Protein AF-A0A1I3X9U1-F1 (afdb_monomer)

Structure (mmCIF, N/CA/C/O backbone):
data_AF-A0A1I3X9U1-F1
#
_entry.id   AF-A0A1I3X9U1-F1
#
loop_
_atom_site.group_PDB
_atom_site.id
_atom_site.type_symbol
_atom_site.label_atom_id
_atom_site.label_alt_id
_atom_site.label_comp_id
_atom_site.label_asym_id
_atom_site.label_entity_id
_atom_site.label_seq_id
_atom_site.pdbx_PDB_ins_code
_atom_site.Cartn_x
_atom_site.Cartn_y
_atom_site.Cartn_z
_atom_site.occupancy
_atom_site.B_iso_or_equiv
_atom_site.auth_seq_id
_atom_site.auth_comp_id
_atom_site.auth_asym_id
_atom_site.auth_atom_id
_atom_site.pdbx_PDB_model_num
ATOM 1 N N . MET A 1 1 ? 31.906 19.344 -0.072 1.00 48.50 1 MET A N 1
ATOM 2 C CA . MET A 1 1 ? 30.778 18.986 -0.961 1.00 48.50 1 MET A CA 1
ATOM 3 C C . MET A 1 1 ? 29.574 18.675 -0.089 1.00 48.50 1 MET A C 1
ATOM 5 O O . MET A 1 1 ? 29.561 17.632 0.554 1.00 48.50 1 MET A O 1
ATOM 9 N N . ALA A 1 2 ? 28.620 19.599 0.026 1.00 51.00 2 ALA A N 1
ATOM 10 C CA . ALA A 1 2 ? 27.393 19.338 0.770 1.00 51.00 2 ALA A CA 1
ATOM 11 C C . ALA A 1 2 ? 26.599 18.269 0.010 1.00 51.00 2 ALA A C 1
ATOM 13 O O . ALA A 1 2 ? 26.186 18.492 -1.126 1.00 51.00 2 ALA A O 1
ATOM 14 N N . ARG A 1 3 ? 26.427 17.085 0.610 1.00 56.59 3 ARG A N 1
ATOM 15 C CA . ARG A 1 3 ? 25.404 16.144 0.152 1.00 56.59 3 ARG A CA 1
ATOM 16 C C . ARG A 1 3 ? 24.088 16.841 0.449 1.00 56.59 3 ARG A C 1
ATOM 18 O O . ARG A 1 3 ? 23.709 16.909 1.613 1.00 56.59 3 ARG A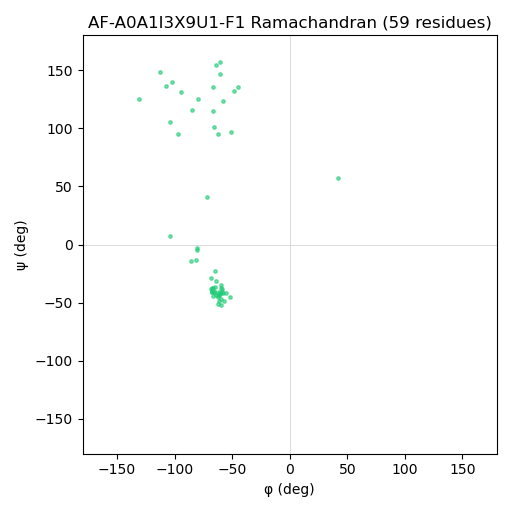 O 1
ATOM 25 N N . THR A 1 4 ? 23.465 17.431 -0.566 1.00 59.34 4 THR A N 1
ATOM 26 C CA . THR A 1 4 ? 22.102 17.954 -0.485 1.00 59.34 4 THR A CA 1
ATOM 27 C C . THR A 1 4 ? 21.233 16.836 0.075 1.00 59.34 4 THR A C 1
ATOM 29 O O . THR A 1 4 ? 20.878 15.896 -0.636 1.00 59.34 4 THR A O 1
ATOM 32 N N . GLY A 1 5 ? 20.991 16.872 1.387 1.00 64.00 5 GLY A N 1
ATOM 33 C CA . GLY A 1 5 ? 20.068 15.963 2.037 1.00 64.00 5 GLY A CA 1
ATOM 34 C C . GLY A 1 5 ? 18.732 16.159 1.346 1.00 64.00 5 GLY A C 1
ATOM 35 O O . GLY A 1 5 ? 18.265 17.293 1.230 1.00 64.00 5 GLY A O 1
ATOM 36 N N . ARG A 1 6 ? 18.164 15.073 0.815 1.00 68.06 6 ARG A N 1
ATOM 37 C CA . ARG A 1 6 ? 16.814 15.089 0.250 1.00 68.06 6 ARG A CA 1
ATOM 38 C C . ARG A 1 6 ? 15.901 15.784 1.276 1.00 68.06 6 ARG A C 1
ATOM 40 O O . ARG A 1 6 ? 16.014 15.443 2.458 1.00 68.06 6 ARG A O 1
ATOM 47 N N . PRO A 1 7 ? 15.056 16.750 0.864 1.00 65.69 7 PRO A N 1
ATOM 48 C CA . PRO A 1 7 ? 14.075 17.360 1.756 1.00 65.69 7 PRO A CA 1
ATOM 49 C C . PRO A 1 7 ? 13.389 16.261 2.565 1.00 65.69 7 PRO A C 1
ATOM 51 O O . PRO A 1 7 ? 13.075 15.213 1.995 1.00 65.69 7 PRO A O 1
ATOM 54 N N . LYS A 1 8 ? 13.221 16.452 3.878 1.00 62.06 8 LYS A N 1
ATOM 55 C CA . LYS A 1 8 ? 12.524 15.478 4.722 1.00 62.06 8 LYS A CA 1
ATOM 56 C C . LYS A 1 8 ? 11.090 15.372 4.212 1.00 62.06 8 LYS A C 1
ATOM 58 O O . LYS A 1 8 ? 10.257 16.214 4.511 1.00 62.06 8 LYS A O 1
ATOM 63 N N . THR A 1 9 ? 10.832 14.393 3.358 1.00 66.81 9 THR A N 1
ATOM 64 C CA . THR A 1 9 ? 9.477 13.969 3.043 1.00 66.81 9 THR A CA 1
ATOM 65 C C . THR A 1 9 ? 9.060 13.078 4.202 1.00 66.81 9 THR A C 1
ATOM 67 O O . THR A 1 9 ? 9.772 12.116 4.493 1.00 66.81 9 THR A O 1
ATOM 70 N N . ASP A 1 10 ? 7.939 13.381 4.856 1.00 73.00 10 ASP A N 1
ATOM 71 C CA . ASP A 1 10 ? 7.374 12.596 5.968 1.00 73.00 10 ASP A CA 1
ATOM 72 C C . ASP A 1 10 ? 6.778 11.258 5.489 1.00 73.00 10 ASP A C 1
ATOM 74 O O . ASP A 1 10 ? 5.708 10.819 5.897 1.00 73.00 10 ASP A O 1
ATOM 78 N N . THR A 1 11 ? 7.467 10.597 4.562 1.00 75.69 11 THR A N 1
ATOM 79 C CA . THR A 1 11 ? 7.097 9.304 4.008 1.00 75.69 11 THR A CA 1
ATOM 80 C C . THR A 1 11 ? 8.309 8.394 4.057 1.00 75.69 11 THR A C 1
ATOM 82 O O . THR A 1 11 ? 9.356 8.710 3.484 1.00 75.69 11 THR A O 1
ATOM 85 N N . SER A 1 12 ? 8.147 7.235 4.682 1.00 79.50 12 SER A N 1
ATOM 86 C CA . SER A 1 12 ? 9.167 6.190 4.711 1.00 79.50 12 SER A CA 1
ATOM 87 C C . SER A 1 12 ? 8.814 5.085 3.709 1.00 79.50 12 SER A C 1
ATOM 89 O O . SER A 1 12 ? 7.639 4.729 3.588 1.00 79.50 12 SER A O 1
ATOM 91 N N . PRO A 1 13 ? 9.792 4.527 2.972 1.00 79.56 13 PRO A N 1
ATOM 92 C CA . PRO A 1 13 ? 9.543 3.396 2.090 1.00 79.56 13 PRO A CA 1
ATOM 93 C C . PRO A 1 13 ? 9.183 2.154 2.909 1.00 79.56 13 PRO A C 1
ATOM 95 O O . PRO A 1 13 ? 9.845 1.826 3.892 1.00 79.56 13 PRO A O 1
ATOM 98 N N . VAL A 1 14 ? 8.151 1.441 2.467 1.00 81.50 14 VAL A N 1
ATOM 99 C CA . VAL A 1 14 ? 7.693 0.196 3.083 1.00 81.50 14 VAL A CA 1
ATOM 100 C C . VAL A 1 14 ? 8.146 -0.969 2.200 1.00 81.50 14 VAL A C 1
ATOM 102 O O . VAL A 1 14 ? 7.603 -1.184 1.119 1.00 81.50 14 VAL A O 1
ATOM 105 N N . ASN A 1 15 ? 9.172 -1.702 2.642 1.00 85.38 15 ASN A N 1
ATOM 106 C CA . ASN A 1 15 ? 9.704 -2.872 1.935 1.00 85.38 15 ASN A CA 1
ATOM 107 C C . ASN A 1 15 ? 9.100 -4.152 2.526 1.00 85.38 15 ASN A C 1
ATOM 109 O O . ASN A 1 15 ? 9.608 -4.676 3.515 1.00 85.38 15 ASN A O 1
ATOM 113 N N . ILE A 1 16 ? 8.023 -4.658 1.923 1.00 83.88 16 ILE A N 1
ATOM 114 C CA . ILE A 1 16 ? 7.362 -5.900 2.350 1.00 83.88 16 ILE A CA 1
ATOM 115 C C . ILE A 1 16 ? 7.658 -7.002 1.334 1.00 83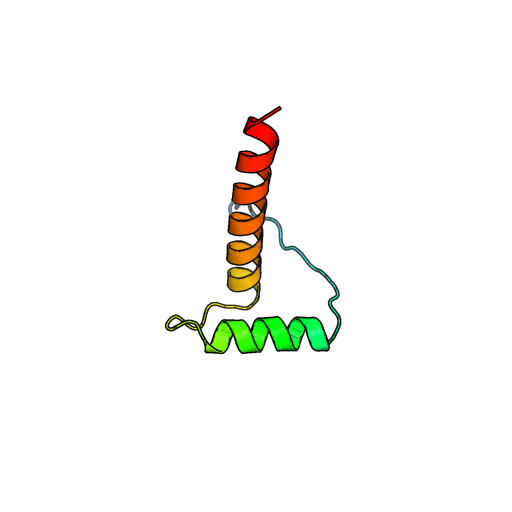.88 16 ILE A C 1
ATOM 117 O O . ILE A 1 16 ? 7.581 -6.790 0.124 1.00 83.88 16 ILE A O 1
ATOM 121 N N . ARG A 1 17 ? 7.980 -8.200 1.829 1.00 88.56 17 ARG A N 1
ATOM 122 C CA . ARG A 1 17 ? 8.003 -9.412 1.007 1.00 88.56 17 ARG A CA 1
ATOM 123 C C . ARG A 1 17 ? 6.590 -9.979 0.963 1.00 88.56 17 ARG A C 1
ATOM 125 O O . ARG A 1 17 ? 6.062 -10.361 1.998 1.00 88.56 17 ARG A O 1
ATOM 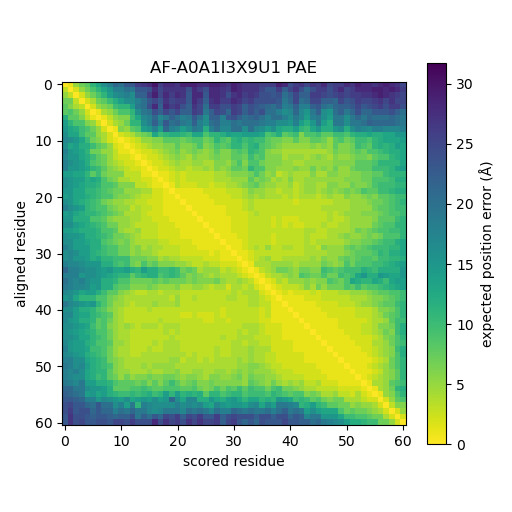132 N N . MET A 1 18 ? 5.999 -10.005 -0.224 1.00 86.31 18 MET A N 1
ATOM 133 C CA . MET A 1 18 ? 4.681 -10.585 -0.467 1.00 86.31 18 MET A CA 1
ATOM 134 C C . MET A 1 18 ? 4.810 -11.827 -1.341 1.00 86.31 18 MET A C 1
ATOM 136 O O . MET A 1 18 ? 5.685 -11.893 -2.211 1.00 86.31 18 MET A O 1
ATOM 140 N N . ASP A 1 19 ? 3.913 -12.785 -1.135 1.00 94.38 19 ASP A N 1
ATOM 141 C CA . ASP A 1 19 ? 3.792 -13.947 -2.004 1.00 94.38 19 ASP A CA 1
ATOM 142 C C . ASP A 1 19 ? 3.379 -13.561 -3.425 1.00 94.38 19 ASP A C 1
ATOM 144 O O . ASP A 1 19 ? 2.731 -12.539 -3.679 1.00 94.38 19 ASP A O 1
ATOM 148 N N . ARG A 1 20 ? 3.743 -14.416 -4.386 1.00 91.94 20 ARG A N 1
ATOM 149 C CA . ARG A 1 20 ? 3.488 -14.172 -5.814 1.00 91.94 20 ARG A CA 1
ATOM 150 C C . ARG A 1 20 ? 2.002 -14.015 -6.122 1.00 91.94 20 ARG A C 1
ATOM 152 O O . ARG A 1 20 ? 1.649 -13.236 -7.003 1.00 91.94 20 ARG A O 1
ATOM 159 N N . GLU A 1 21 ? 1.147 -14.743 -5.413 1.00 92.81 21 GLU A N 1
ATOM 160 C CA . GLU A 1 21 ? -0.305 -14.670 -5.584 1.00 92.81 21 GLU A CA 1
ATOM 161 C C . GLU A 1 21 ? -0.859 -13.316 -5.141 1.00 92.81 21 GLU A C 1
ATOM 163 O O . GLU A 1 21 ? -1.665 -12.718 -5.851 1.00 92.81 21 GLU A O 1
ATOM 168 N N . MET A 1 22 ? -0.344 -12.767 -4.040 1.00 88.94 22 MET A N 1
ATOM 169 C CA . MET A 1 22 ? -0.733 -11.443 -3.560 1.00 88.94 22 MET A CA 1
ATOM 170 C C . MET A 1 22 ? -0.296 -10.341 -4.533 1.00 88.94 22 MET A C 1
ATOM 172 O O . MET A 1 22 ? -1.075 -9.440 -4.840 1.00 88.94 22 MET A O 1
ATOM 176 N N . ILE A 1 23 ? 0.911 -10.446 -5.102 1.00 89.88 23 ILE A N 1
ATOM 177 C CA . ILE A 1 23 ? 1.368 -9.519 -6.149 1.00 89.88 23 ILE A CA 1
ATOM 178 C C . ILE A 1 23 ? 0.473 -9.590 -7.395 1.00 89.88 23 ILE A C 1
ATOM 180 O O . ILE A 1 23 ? 0.138 -8.547 -7.958 1.00 89.88 23 ILE A O 1
ATOM 184 N N . ARG A 1 24 ? 0.052 -10.792 -7.813 1.00 91.56 24 ARG A N 1
ATOM 185 C CA . ARG A 1 24 ? -0.885 -10.962 -8.937 1.00 91.56 24 ARG A CA 1
ATOM 186 C C . ARG A 1 24 ? -2.233 -10.309 -8.651 1.00 91.56 24 ARG A C 1
ATOM 188 O O . ARG A 1 24 ? -2.714 -9.564 -9.494 1.00 91.56 24 ARG A O 1
ATOM 195 N N . ALA A 1 25 ? -2.788 -10.508 -7.457 1.00 90.00 25 ALA A N 1
ATOM 196 C CA . ALA A 1 25 ? -4.045 -9.880 -7.059 1.00 90.00 25 ALA A CA 1
ATOM 197 C C . ALA A 1 25 ? -3.968 -8.341 -7.104 1.00 90.00 25 ALA A C 1
ATOM 199 O O . ALA A 1 25 ? -4.886 -7.689 -7.603 1.00 90.00 25 ALA A O 1
ATOM 200 N N . ILE A 1 26 ? -2.851 -7.755 -6.652 1.00 88.19 26 ILE A N 1
ATOM 201 C CA . ILE A 1 26 ? -2.604 -6.305 -6.737 1.00 88.19 26 ILE A CA 1
ATOM 202 C C . ILE A 1 26 ? -2.522 -5.847 -8.199 1.00 88.19 26 ILE A C 1
ATOM 204 O O . ILE A 1 26 ? -3.087 -4.813 -8.556 1.00 88.19 26 ILE A O 1
ATOM 208 N N . ASP A 1 27 ? -1.834 -6.601 -9.057 1.00 88.44 27 ASP A N 1
ATOM 209 C CA . ASP A 1 27 ? -1.717 -6.278 -10.481 1.00 88.44 27 ASP A CA 1
ATOM 210 C C . ASP A 1 27 ? -3.055 -6.394 -11.227 1.00 88.44 27 ASP A C 1
ATOM 212 O O . ASP A 1 27 ? -3.351 -5.556 -12.080 1.00 88.44 27 ASP A O 1
ATOM 216 N N . ASP A 1 28 ? -3.884 -7.379 -10.891 1.00 90.19 28 ASP A N 1
ATOM 217 C CA . ASP A 1 28 ? -5.227 -7.524 -11.453 1.00 90.19 28 ASP A CA 1
ATOM 218 C C . ASP A 1 28 ? -6.159 -6.408 -10.976 1.00 90.19 28 ASP A C 1
ATOM 220 O O . ASP A 1 28 ? -6.932 -5.871 -11.769 1.00 90.19 28 ASP A O 1
ATOM 224 N N . TYR A 1 29 ? -6.049 -5.993 -9.710 1.00 86.62 29 TYR A N 1
ATOM 225 C CA . TYR A 1 29 ? -6.752 -4.814 -9.209 1.00 86.62 29 TYR A CA 1
ATOM 226 C C . TYR A 1 29 ? -6.302 -3.545 -9.937 1.00 86.62 29 TYR A C 1
ATOM 228 O O . TYR A 1 29 ? -7.142 -2.760 -10.370 1.00 86.62 29 TYR A O 1
ATOM 236 N N . ARG A 1 30 ? -4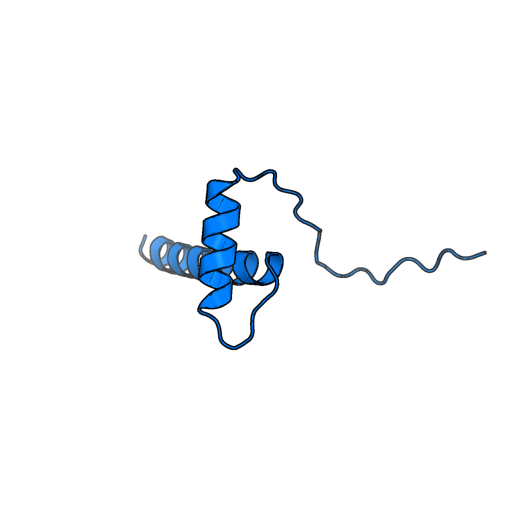.990 -3.377 -10.157 1.00 87.12 30 ARG A N 1
ATOM 237 C CA . ARG A 1 30 ? -4.435 -2.250 -10.920 1.00 87.12 30 ARG A CA 1
ATOM 238 C C . ARG A 1 30 ? -5.053 -2.143 -12.312 1.00 87.12 30 ARG A C 1
ATOM 240 O O . ARG A 1 30 ? -5.353 -1.039 -12.743 1.00 87.12 30 ARG A O 1
ATOM 247 N N . ARG A 1 31 ? -5.248 -3.267 -13.009 1.00 86.38 31 ARG A N 1
ATOM 248 C CA . ARG A 1 31 ? -5.825 -3.298 -14.368 1.00 86.38 31 ARG A CA 1
ATOM 249 C C . ARG A 1 31 ? -7.278 -2.831 -14.436 1.00 86.38 31 ARG A C 1
ATOM 251 O O . ARG A 1 31 ? -7.718 -2.439 -15.507 1.00 86.38 31 ARG A O 1
ATOM 258 N N . LYS A 1 32 ? -8.017 -2.897 -13.327 1.00 86.38 32 LYS A N 1
ATOM 259 C CA . LYS A 1 32 ? -9.415 -2.445 -13.252 1.00 86.38 32 LYS A CA 1
ATOM 260 C C . LYS A 1 32 ? -9.544 -0.934 -13.052 1.00 86.38 32 LYS A C 1
ATOM 262 O O . LYS A 1 32 ? -10.642 -0.409 -13.168 1.00 86.38 32 LYS A O 1
ATOM 267 N N . GLN A 1 33 ? -8.450 -0.261 -12.708 1.00 83.00 33 GLN A N 1
ATOM 268 C CA . GLN A 1 33 ? -8.420 1.172 -12.441 1.00 83.00 33 GLN A CA 1
ATOM 269 C C . GLN A 1 33 ? -8.024 1.914 -13.720 1.00 83.00 33 GLN A C 1
ATOM 271 O O . GLN A 1 33 ? -7.016 1.572 -14.340 1.00 83.00 33 GLN A O 1
ATOM 276 N N . GLU A 1 34 ? -8.779 2.948 -14.084 1.00 75.44 34 GLU A N 1
ATOM 277 C CA . GLU A 1 34 ? -8.547 3.730 -15.309 1.00 75.44 34 GLU A CA 1
ATOM 278 C C . GLU A 1 34 ? -7.193 4.465 -15.286 1.00 75.44 34 GLU A C 1
ATOM 280 O O . GLU A 1 34 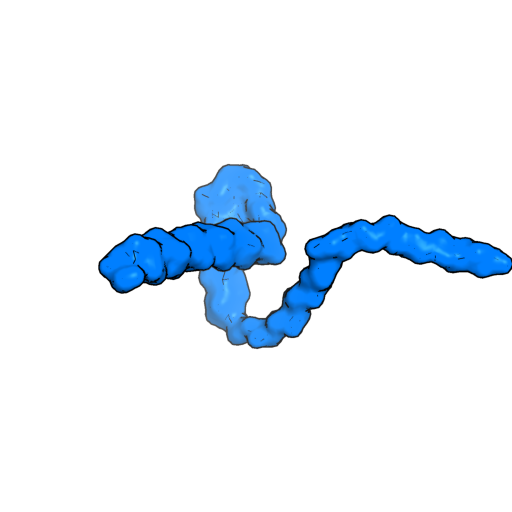? -6.517 4.560 -16.307 1.00 75.44 34 GLU A O 1
ATOM 285 N N . ASP A 1 35 ? -6.734 4.872 -14.098 1.00 82.44 35 ASP A N 1
ATOM 286 C CA . ASP A 1 35 ? -5.473 5.603 -13.902 1.00 82.44 35 ASP A CA 1
ATOM 287 C C . ASP A 1 35 ? -4.215 4.712 -13.883 1.00 82.44 35 ASP A C 1
ATOM 289 O O . ASP A 1 35 ? -3.102 5.222 -13.739 1.00 82.44 35 ASP A O 1
ATOM 293 N N . LEU A 1 36 ? -4.372 3.379 -13.944 1.00 80.94 36 LEU A N 1
ATOM 294 C CA . LEU A 1 36 ? -3.290 2.389 -13.801 1.00 80.94 36 LEU A CA 1
ATOM 295 C C . LEU A 1 36 ? -2.286 2.736 -12.671 1.00 80.94 36 LEU A C 1
ATOM 297 O O . LEU A 1 36 ? -1.076 2.835 -12.913 1.00 80.94 36 LEU A O 1
ATOM 301 N N . PRO A 1 37 ? -2.759 2.901 -11.419 1.00 85.00 37 PRO A N 1
ATOM 302 C CA . PRO A 1 37 ? -1.942 3.376 -10.307 1.00 85.00 37 PRO A CA 1
ATOM 303 C C . PRO A 1 37 ? -0.760 2.442 -10.039 1.00 85.00 37 PRO A C 1
ATOM 305 O O . PRO A 1 37 ? -0.859 1.227 -10.185 1.00 85.00 37 PRO A O 1
ATOM 308 N N . THR A 1 38 ? 0.381 2.977 -9.602 1.00 87.12 38 THR A N 1
ATOM 309 C CA . THR A 1 38 ? 1.539 2.123 -9.286 1.00 87.12 38 THR A CA 1
ATOM 310 C C . THR A 1 38 ? 1.206 1.119 -8.169 1.00 87.12 38 THR A C 1
ATOM 312 O O . THR A 1 38 ? 0.307 1.348 -7.362 1.00 87.12 38 THR A O 1
ATOM 315 N N . ARG A 1 39 ? 1.936 -0.005 -8.081 1.00 85.50 39 ARG A N 1
ATOM 316 C CA . ARG A 1 39 ? 1.706 -1.004 -7.013 1.00 85.50 39 ARG A CA 1
ATOM 317 C C . ARG A 1 39 ? 1.697 -0.379 -5.605 1.00 85.50 39 ARG A C 1
ATOM 319 O O . ARG A 1 39 ? 0.775 -0.688 -4.855 1.00 85.50 39 ARG A O 1
ATOM 326 N N . PRO A 1 40 ? 2.642 0.519 -5.246 1.00 86.25 40 PRO A N 1
ATOM 327 C CA . PRO A 1 40 ? 2.585 1.225 -3.966 1.00 86.25 40 PRO A CA 1
ATOM 328 C C . PRO A 1 40 ? 1.319 2.066 -3.778 1.00 86.25 40 PRO A C 1
ATOM 330 O O . PRO A 1 40 ? 0.779 2.098 -2.678 1.00 86.25 40 PRO A O 1
ATOM 333 N N . GLU A 1 41 ? 0.823 2.716 -4.832 1.00 88.75 41 GLU A N 1
ATOM 334 C CA . GLU A 1 41 ? -0.397 3.529 -4.764 1.00 88.75 41 GLU A CA 1
ATOM 335 C C . GLU A 1 41 ? -1.643 2.678 -4.515 1.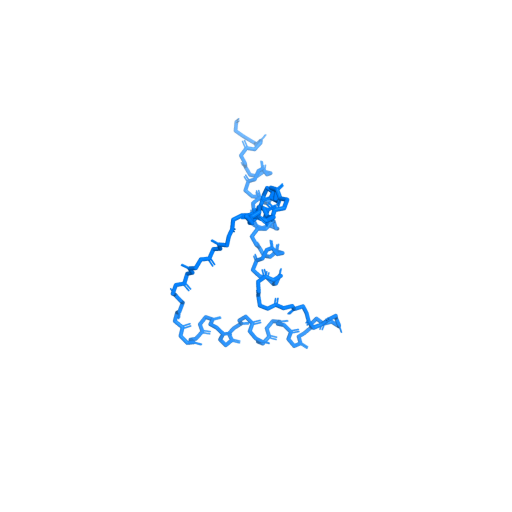00 88.75 41 GLU A C 1
ATOM 337 O O . GLU A 1 41 ? -2.474 3.043 -3.689 1.00 88.75 41 GLU A O 1
ATOM 342 N N . VAL A 1 42 ? -1.749 1.510 -5.159 1.00 89.00 42 VAL A N 1
ATOM 343 C CA . VAL A 1 42 ? -2.834 0.554 -4.882 1.00 89.00 42 VAL A CA 1
ATOM 344 C C . VAL A 1 42 ? -2.835 0.157 -3.410 1.00 89.00 42 VAL A C 1
ATOM 346 O O . VAL A 1 42 ? -3.872 0.224 -2.755 1.00 89.00 42 VAL A O 1
ATOM 349 N N . VAL A 1 43 ? -1.667 -0.212 -2.876 1.00 87.62 43 VAL A N 1
ATOM 350 C CA . VAL A 1 43 ? -1.532 -0.599 -1.466 1.00 87.62 43 VAL A CA 1
ATOM 351 C C . VAL A 1 43 ? -1.925 0.560 -0.548 1.00 87.62 43 VAL A C 1
ATOM 353 O O . VAL A 1 43 ? -2.668 0.341 0.401 1.00 87.62 43 VAL A O 1
ATOM 356 N N . ARG A 1 44 ? -1.507 1.797 -0.849 1.00 87.00 44 ARG A N 1
ATOM 357 C CA . ARG A 1 44 ? -1.903 2.986 -0.076 1.00 87.00 44 ARG A CA 1
ATOM 358 C C . ARG A 1 44 ? -3.415 3.195 -0.062 1.00 87.00 44 ARG A C 1
ATOM 360 O O . ARG A 1 44 ? -3.959 3.408 1.014 1.00 87.00 44 ARG A O 1
ATOM 367 N N . ARG A 1 45 ? -4.084 3.112 -1.219 1.00 88.38 45 ARG A N 1
ATOM 368 C CA . ARG A 1 45 ? -5.548 3.264 -1.325 1.00 88.38 45 ARG A CA 1
ATOM 369 C C . ARG A 1 45 ? -6.272 2.212 -0.485 1.00 88.38 45 ARG A C 1
ATOM 371 O O . ARG A 1 45 ? -7.036 2.570 0.401 1.00 88.38 45 ARG A O 1
ATOM 378 N N . VAL A 1 46 ? -5.928 0.936 -0.674 1.00 88.56 46 VAL A N 1
ATOM 379 C CA . VAL A 1 46 ? -6.539 -0.179 0.071 1.00 88.56 46 VAL A CA 1
ATOM 380 C C . VAL A 1 46 ? -6.296 -0.052 1.577 1.00 88.56 46 VAL A C 1
ATOM 382 O O . VAL A 1 46 ? -7.203 -0.293 2.369 1.00 88.56 46 VAL A O 1
ATOM 385 N N . MET A 1 47 ? -5.087 0.342 1.991 1.00 88.81 47 MET A N 1
ATOM 386 C CA . MET A 1 47 ? -4.773 0.546 3.406 1.00 88.81 47 MET A CA 1
ATOM 387 C C . MET A 1 47 ? -5.533 1.730 4.008 1.00 88.81 47 MET A C 1
ATOM 389 O O . MET A 1 47 ? -5.996 1.608 5.137 1.00 88.81 47 MET A O 1
ATOM 393 N N . MET A 1 48 ? -5.667 2.851 3.291 1.00 89.44 48 MET A N 1
ATOM 394 C CA . MET A 1 48 ? -6.456 3.997 3.760 1.00 89.44 48 MET A CA 1
ATOM 395 C C . MET A 1 48 ? -7.924 3.617 3.924 1.00 89.44 48 MET A C 1
ATOM 397 O O . MET A 1 48 ? -8.444 3.768 5.022 1.00 89.44 48 MET A O 1
ATOM 401 N N . GLU A 1 49 ? -8.539 3.025 2.898 1.00 90.69 49 GLU A N 1
ATOM 402 C CA . GLU A 1 49 ? -9.936 2.579 2.956 1.00 90.69 49 GLU A CA 1
ATOM 403 C C . GLU A 1 49 ? -10.171 1.583 4.101 1.00 90.69 49 GLU A C 1
ATOM 405 O O . GLU A 1 49 ? -11.179 1.643 4.802 1.00 90.69 49 GLU A O 1
ATOM 410 N N . TRP A 1 50 ? -9.240 0.646 4.312 1.00 91.50 50 TRP A N 1
ATOM 411 C CA . TRP A 1 50 ? -9.337 -0.301 5.420 1.00 91.50 50 TRP A CA 1
ATOM 412 C C . TRP A 1 50 ? -9.210 0.396 6.780 1.00 91.50 50 TRP A C 1
ATOM 414 O O . TRP A 1 50 ? -10.007 0.116 7.671 1.00 91.50 50 TRP A O 1
ATOM 424 N N . LEU A 1 51 ? -8.252 1.316 6.944 1.00 90.75 51 LEU A N 1
ATOM 425 C CA . LEU A 1 51 ? -8.065 2.073 8.186 1.00 90.75 51 LEU A CA 1
ATOM 426 C C . LEU A 1 51 ? -9.247 2.997 8.491 1.00 90.75 51 LEU A C 1
ATOM 428 O O . LEU A 1 51 ? -9.592 3.154 9.659 1.00 90.75 51 LEU A O 1
ATOM 432 N N . GLU A 1 52 ? -9.862 3.603 7.477 1.00 92.50 52 GLU A N 1
ATOM 433 C CA . GLU A 1 52 ? -11.082 4.401 7.628 1.00 92.50 52 GLU A CA 1
ATOM 434 C C . GLU A 1 52 ? -12.226 3.539 8.160 1.00 92.50 52 GLU A C 1
ATOM 436 O O . GLU A 1 52 ? -12.783 3.867 9.205 1.00 92.50 52 GLU A O 1
ATOM 441 N N . LYS A 1 53 ? -12.458 2.364 7.560 1.00 90.12 53 LYS A N 1
ATOM 442 C CA . LYS A 1 53 ? -13.455 1.403 8.060 1.00 90.12 53 LYS A CA 1
ATOM 443 C C . LYS A 1 53 ? -13.175 0.952 9.493 1.00 90.12 53 LYS A C 1
ATOM 445 O O . LYS A 1 53 ? -14.098 0.778 10.276 1.00 90.12 53 LYS A O 1
ATOM 450 N N . GLN A 1 54 ? -11.907 0.749 9.862 1.00 89.75 54 GLN A N 1
ATOM 451 C CA . GLN A 1 54 ? -11.558 0.405 11.245 1.00 89.75 54 GLN A CA 1
ATOM 452 C C . GLN A 1 54 ? -11.822 1.565 12.212 1.00 89.75 54 GLN A C 1
ATOM 454 O O . GLN A 1 54 ? -12.269 1.323 13.325 1.00 89.75 54 GLN A O 1
ATOM 459 N N . LYS A 1 55 ? -11.573 2.817 11.812 1.00 84.44 55 LYS A N 1
ATOM 460 C CA . LYS A 1 55 ? -11.899 3.984 12.646 1.00 84.44 55 LYS A CA 1
ATOM 461 C C . LYS A 1 55 ? -13.400 4.128 12.864 1.00 84.44 55 LYS A C 1
ATOM 463 O O . LYS A 1 55 ? -13.798 4.439 13.978 1.00 84.44 55 LYS A O 1
ATOM 468 N N . GLU A 1 56 ? -14.200 3.901 11.826 1.00 76.94 56 GLU A N 1
ATOM 469 C CA . GLU A 1 56 ? -15.662 3.901 11.936 1.00 76.94 56 GLU A CA 1
ATOM 470 C C . GLU A 1 56 ? -16.133 2.814 12.908 1.00 76.94 56 GLU A C 1
ATOM 472 O O . GLU A 1 56 ? -16.913 3.103 13.806 1.00 76.94 56 GLU A O 1
ATOM 477 N N . ASN A 1 57 ? -15.561 1.610 12.824 1.00 70.19 57 ASN A N 1
ATOM 478 C CA . ASN A 1 57 ? -15.907 0.505 13.722 1.00 70.19 57 ASN A CA 1
ATOM 479 C C . ASN A 1 57 ? -15.468 0.723 15.183 1.00 70.19 57 ASN A C 1
ATOM 481 O O . ASN A 1 57 ? -16.092 0.184 16.086 1.00 70.19 57 ASN A O 1
ATOM 485 N N . VAL A 1 58 ? -14.395 1.482 15.431 1.00 64.94 58 VAL A N 1
ATOM 486 C CA . VAL A 1 58 ? -13.903 1.786 16.793 1.00 64.94 58 VAL A CA 1
ATOM 487 C C . VAL A 1 58 ? -14.622 3.002 17.402 1.00 64.94 58 VAL A C 1
ATOM 489 O O . VAL A 1 58 ? -14.546 3.226 18.604 1.00 64.94 58 VAL A O 1
ATOM 492 N N . GLY A 1 59 ? -15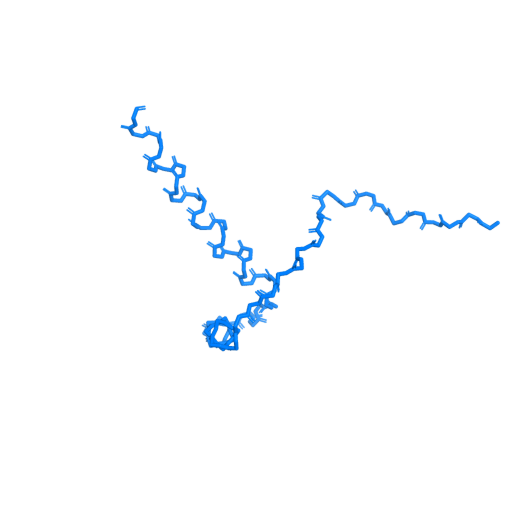.336 3.793 16.596 1.00 58.31 59 GLY A N 1
ATOM 493 C CA . GLY A 1 59 ? -16.138 4.928 17.063 1.00 58.31 59 GLY A CA 1
ATOM 494 C C . GLY A 1 59 ? -17.512 4.555 17.637 1.00 58.31 59 GLY A C 1
ATOM 495 O O . GLY A 1 59 ? -18.222 5.453 18.087 1.00 58.31 59 GLY A O 1
ATOM 496 N N . GLU A 1 60 ? -17.887 3.272 17.608 1.00 54.94 60 GLU A N 1
ATOM 497 C CA . GLU A 1 60 ? -19.164 2.746 18.119 1.00 54.94 60 GLU A CA 1
ATOM 498 C C . GLU A 1 60 ? -19.052 2.017 19.480 1.00 54.94 60 GLU A C 1
ATOM 500 O O . GLU A 1 60 ? -20.051 1.468 19.945 1.00 54.94 60 GLU A O 1
ATOM 505 N N . GLU A 1 61 ? -17.888 2.041 20.148 1.00 47.69 61 GLU A N 1
ATOM 506 C CA . GLU A 1 61 ? -17.685 1.486 21.508 1.00 47.69 61 GLU A CA 1
ATOM 507 C C . GLU A 1 61 ? -17.481 2.557 22.593 1.00 47.69 61 GLU A C 1
ATOM 509 O O . GLU A 1 61 ? -16.648 3.475 22.403 1.00 47.69 61 GLU A O 1
#

Organism: NCBI:txid576117

Mean predicted aligned error: 8.81 Å

pLDDT: mean 80.4, std 12.44, range [47.69, 94.38]

Solvent-accessible surface area (backbo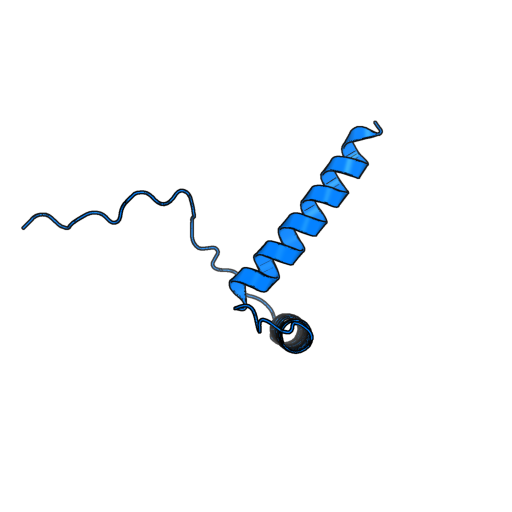ne atoms only — not comparable to full-atom values): 4027 Å² total; per-residue (Å²): 132,85,77,78,70,74,76,89,61,101,69,79,90,84,89,75,92,72,56,72,66,59,53,48,54,53,53,56,54,28,71,74,41,94,82,56,55,53,74,70,51,50,53,51,52,54,50,50,57,50,51,51,53,49,5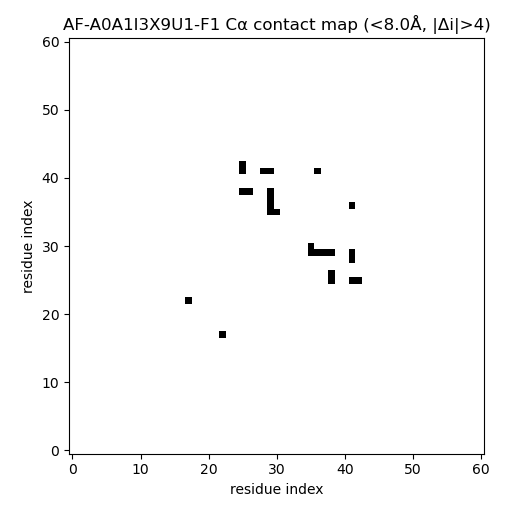0,59,64,59,71,76,113

Foldseek 3Di:
DDPPDDPPDVDDDDDDDDDPVVVVVLQVVLVVDPVSDDSVVSVVVVVVVVVVVVVVVVVVD

Radius of gyration: 16.48 Å; Cα contacts (8 Å, |Δi|>4): 13; chains: 1; bounding box: 50×34×37 Å

Sequence (61 aa):
MARTGRPKTDTSPVNIRMDREMIRAIDDYRRKQEDLPTRPEVVRRVMMEWLEKQKENVGEE

Secondary structure (DSSP, 8-state):
---------S---------HHHHHHHHHHHHTSTT---HHHHHHHHHHHHHHHHHHHHTT-